Protein AF-A0A258MWQ6-F1 (afdb_monomer_lite)

Secondary structure (DSSP, 8-state):
-EEEEEEEETTEEEEE--PEES----------HHHHHHTTTS-EEEEEEEEETT----SSS------------EEEEE-TTS-EEEEEES---S-TT-SS---SS-EEEEEEEEEETTEEEEEEEEEE-----

Sequence (133 aa):
MDNRLLIFLNGETIWDSGIIHDDPEMDHYIQITEQLVLHASHTSELIFEGFNDSYNASADNGELNPWHFHYRVFSRTVDASGTVINETDLLAPYNEKHLSNPNVRAINNRYQIVRKDAEYKVVSNALSQHFYN

Radius of gyration: 16.55 Å; chains: 1; bounding box: 46×34×37 Å

Foldseek 3Di:
DWKKKFKDKQNHTQDIPPTDDDDDDDDDDGDCVVVCVVVQVDWMKIKIKMDDPPDDPDDDDPDWDPDWDADFDWDFDADPVRHTPDIGTQDDQPDPVPSGDGHHHIFTWMWIWHQDPNDIHTDDIDGDDDPDD

pLDDT: mean 72.89, std 17.96, range [34.06, 94.44]

Structure (mmCIF, N/CA/C/O backbone):
data_AF-A0A258MWQ6-F1
#
_entry.id   AF-A0A258MWQ6-F1
#
loop_
_atom_site.group_PDB
_atom_site.id
_atom_site.type_symbol
_atom_site.label_atom_id
_atom_site.label_alt_id
_atom_site.label_comp_id
_atom_site.label_asym_id
_atom_site.label_entity_id
_atom_site.label_seq_id
_atom_site.pdbx_PDB_ins_code
_atom_site.Cartn_x
_atom_site.Cartn_y
_atom_site.Cartn_z
_atom_site.occupancy
_atom_site.B_iso_or_equiv
_atom_site.auth_seq_id
_atom_site.auth_comp_id
_atom_site.auth_asym_id
_atom_site.auth_atom_id
_atom_site.pdbx_PDB_model_num
ATOM 1 N N . MET A 1 1 ? 15.485 6.829 -17.984 1.00 62.03 1 MET A N 1
ATOM 2 C CA . MET A 1 1 ? 15.081 5.438 -17.699 1.00 62.03 1 MET A CA 1
ATOM 3 C C . MET A 1 1 ? 13.607 5.491 -17.366 1.00 62.03 1 MET A C 1
ATOM 5 O O . MET A 1 1 ? 13.239 6.371 -16.601 1.00 62.03 1 MET A O 1
ATOM 9 N N . ASP A 1 2 ? 12.789 4.651 -17.990 1.00 70.00 2 ASP A N 1
ATOM 10 C CA . ASP A 1 2 ? 11.334 4.692 -17.829 1.00 70.00 2 ASP A CA 1
ATOM 11 C C . ASP A 1 2 ? 10.924 3.803 -16.654 1.00 70.00 2 ASP A C 1
ATOM 13 O O . ASP A 1 2 ? 11.158 2.593 -16.677 1.00 70.00 2 ASP A O 1
ATOM 17 N N . ASN A 1 3 ? 10.351 4.423 -15.623 1.00 74.69 3 ASN A N 1
ATOM 18 C CA . ASN A 1 3 ? 9.964 3.796 -14.364 1.00 74.69 3 ASN A CA 1
ATOM 19 C C . ASN A 1 3 ? 8.443 3.826 -14.193 1.00 74.69 3 ASN A C 1
ATOM 21 O O . ASN A 1 3 ? 7.785 4.769 -14.624 1.00 74.69 3 ASN A O 1
ATOM 25 N N . ARG A 1 4 ? 7.866 2.831 -13.520 1.00 79.19 4 ARG A N 1
ATOM 26 C CA . ARG A 1 4 ? 6.438 2.831 -13.168 1.00 79.19 4 ARG A CA 1
ATOM 27 C C . ARG A 1 4 ? 6.202 2.051 -11.885 1.00 79.19 4 ARG A C 1
ATOM 29 O O . ARG A 1 4 ? 6.760 0.971 -11.721 1.00 79.19 4 ARG A O 1
ATOM 36 N N . LEU A 1 5 ? 5.361 2.574 -11.002 1.00 80.56 5 LEU A N 1
ATOM 37 C CA . LEU A 1 5 ? 4.891 1.899 -9.800 1.00 80.56 5 LEU A CA 1
ATOM 38 C C . LEU A 1 5 ? 3.390 1.641 -9.926 1.00 80.56 5 LEU A C 1
ATOM 40 O O . LEU A 1 5 ? 2.600 2.571 -10.089 1.00 80.56 5 LEU A O 1
ATOM 44 N N . LEU A 1 6 ? 3.008 0.375 -9.812 1.00 83.69 6 LEU A N 1
ATOM 45 C CA . LEU A 1 6 ? 1.626 -0.063 -9.690 1.00 83.69 6 LEU A CA 1
ATOM 46 C C . LEU A 1 6 ? 1.341 -0.492 -8.256 1.00 83.69 6 LEU A C 1
ATOM 48 O O . LEU A 1 6 ? 2.167 -1.136 -7.604 1.00 83.69 6 LEU A O 1
ATOM 52 N N . ILE A 1 7 ? 0.146 -0.158 -7.777 1.00 87.62 7 ILE A N 1
ATOM 53 C CA . ILE A 1 7 ? -0.352 -0.618 -6.486 1.00 87.62 7 ILE A CA 1
ATOM 54 C C . ILE A 1 7 ? -1.642 -1.385 -6.719 1.00 87.62 7 ILE A C 1
ATOM 56 O O . ILE A 1 7 ? -2.595 -0.868 -7.312 1.00 87.62 7 ILE A O 1
ATOM 60 N N . PHE A 1 8 ? -1.674 -2.610 -6.210 1.00 87.75 8 PHE A N 1
ATOM 61 C CA . PHE A 1 8 ? -2.841 -3.473 -6.262 1.00 87.75 8 PHE A CA 1
ATOM 62 C C . PHE A 1 8 ? -3.394 -3.724 -4.870 1.00 87.75 8 PHE A C 1
ATOM 64 O O . PHE A 1 8 ? -2.640 -3.913 -3.915 1.00 87.75 8 PHE A O 1
ATOM 71 N N . LEU A 1 9 ? -4.716 -3.790 -4.771 1.00 90.69 9 LEU A N 1
ATOM 72 C CA . LEU A 1 9 ? -5.422 -4.234 -3.583 1.00 90.69 9 LEU A CA 1
ATOM 73 C C . LEU A 1 9 ? -6.429 -5.308 -3.984 1.00 90.69 9 LEU A C 1
ATOM 75 O O . LEU A 1 9 ? -7.295 -5.067 -4.817 1.00 90.69 9 LEU A O 1
ATOM 79 N N . ASN A 1 10 ? -6.313 -6.499 -3.398 1.00 89.44 10 ASN A N 1
ATOM 80 C CA . ASN A 1 10 ? -7.181 -7.646 -3.685 1.00 89.44 10 ASN A CA 1
ATOM 81 C C . ASN A 1 10 ? -7.254 -8.005 -5.183 1.00 89.44 10 ASN A C 1
ATOM 83 O O . ASN A 1 10 ? -8.292 -8.440 -5.673 1.00 89.44 10 ASN A O 1
ATOM 87 N N . GLY A 1 11 ? -6.145 -7.823 -5.908 1.00 84.81 11 GLY A N 1
ATOM 88 C CA . GLY A 1 11 ? -6.049 -8.076 -7.349 1.00 84.81 11 GLY A CA 1
ATOM 89 C C . GLY A 1 11 ? -6.526 -6.928 -8.247 1.00 84.81 11 GLY A C 1
ATOM 90 O O . GLY A 1 11 ? -6.369 -7.021 -9.462 1.00 84.81 11 GLY A O 1
ATOM 91 N N . GLU A 1 12 ? -7.057 -5.839 -7.688 1.00 88.38 12 GLU A N 1
ATOM 92 C CA . GLU A 1 12 ? -7.460 -4.650 -8.447 1.00 88.38 12 GLU A CA 1
ATOM 93 C C . GLU A 1 12 ? -6.371 -3.575 -8.415 1.00 88.38 12 GLU A C 1
ATOM 95 O O . GLU A 1 12 ? -5.797 -3.302 -7.362 1.00 88.38 12 GLU A O 1
ATOM 100 N N . THR A 1 13 ? -6.094 -2.931 -9.553 1.00 90.50 13 THR A N 1
ATOM 101 C CA . THR A 1 13 ? -5.193 -1.770 -9.604 1.00 90.50 13 THR A CA 1
ATOM 102 C C . THR A 1 13 ? -5.875 -0.570 -8.956 1.00 90.50 13 THR A C 1
ATOM 104 O O . THR A 1 13 ? -6.846 -0.039 -9.492 1.00 90.50 13 THR A O 1
ATOM 107 N N . ILE A 1 14 ? -5.353 -0.124 -7.815 1.00 92.44 14 ILE A N 1
ATOM 108 C CA . ILE A 1 14 ? -5.879 1.040 -7.089 1.00 92.44 14 ILE A CA 1
ATOM 109 C C . ILE A 1 14 ? -5.109 2.321 -7.397 1.00 92.44 14 ILE A C 1
ATOM 111 O O . ILE A 1 14 ? -5.631 3.415 -7.193 1.00 92.44 14 ILE A O 1
ATOM 115 N N . TRP A 1 15 ? -3.872 2.195 -7.878 1.00 91.25 15 TRP A N 1
ATOM 116 C CA . TRP A 1 15 ? -3.063 3.334 -8.277 1.00 91.25 15 TRP A CA 1
ATOM 117 C C . TRP A 1 15 ? -1.968 2.936 -9.267 1.00 91.25 15 TRP A C 1
ATOM 119 O O . TRP A 1 15 ? -1.446 1.820 -9.229 1.00 91.25 15 TRP A O 1
ATOM 129 N N . ASP A 1 16 ? -1.628 3.882 -10.134 1.00 88.31 16 ASP A N 1
ATOM 130 C CA . ASP A 1 16 ? -0.616 3.767 -11.172 1.00 88.31 16 ASP A CA 1
ATOM 131 C C . ASP A 1 16 ? 0.093 5.113 -11.308 1.00 88.31 16 ASP A C 1
ATOM 133 O O . ASP A 1 16 ? -0.557 6.135 -11.539 1.00 88.31 16 ASP A O 1
ATOM 137 N N . SER A 1 17 ? 1.418 5.117 -11.174 1.00 83.81 17 SER A N 1
ATOM 138 C CA . SER A 1 17 ? 2.217 6.330 -11.350 1.00 83.81 17 SER A CA 1
ATOM 139 C C . SER A 1 17 ? 2.211 6.863 -12.784 1.00 83.81 17 SER A C 1
ATOM 141 O O . SER A 1 17 ? 2.612 8.001 -13.015 1.00 83.81 17 SER A O 1
ATOM 143 N N . GLY A 1 18 ? 1.825 6.032 -13.758 1.00 82.50 18 GLY A N 1
ATOM 144 C CA . GLY A 1 18 ? 2.171 6.232 -15.158 1.00 82.50 18 GLY A CA 1
ATOM 145 C C . GLY A 1 18 ? 3.666 6.014 -15.404 1.00 82.50 18 GLY A C 1
ATOM 146 O O . GLY A 1 18 ? 4.418 5.652 -14.494 1.00 82.50 18 GLY A O 1
ATOM 147 N N . ILE A 1 19 ? 4.094 6.216 -16.652 1.00 80.25 19 ILE A N 1
ATOM 148 C CA . ILE A 1 19 ? 5.517 6.182 -16.998 1.00 80.25 19 ILE A CA 1
ATOM 149 C C . ILE A 1 19 ? 6.163 7.460 -16.474 1.00 80.25 19 ILE A C 1
ATOM 151 O O . ILE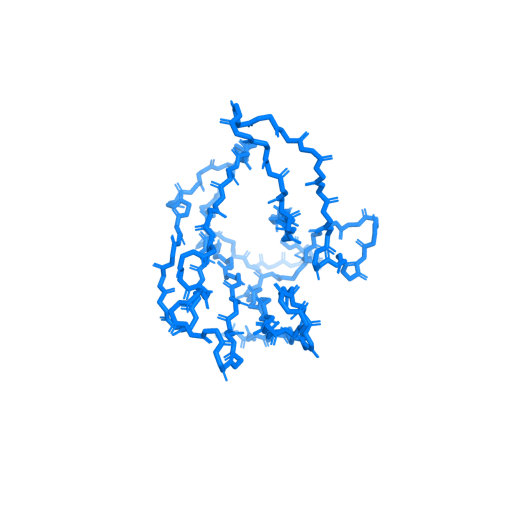 A 1 19 ? 5.799 8.570 -16.862 1.00 80.25 19 ILE A O 1
ATOM 155 N N . ILE A 1 20 ? 7.131 7.271 -15.596 1.00 77.44 20 ILE A N 1
ATOM 156 C CA . ILE A 1 20 ? 7.973 8.298 -15.022 1.00 77.44 20 ILE A CA 1
ATOM 157 C C . ILE A 1 20 ? 9.293 8.287 -15.786 1.00 77.44 20 ILE A C 1
ATOM 159 O O . ILE A 1 20 ? 9.968 7.258 -15.857 1.00 77.44 20 ILE A O 1
ATOM 163 N N . HIS A 1 21 ? 9.669 9.436 -16.335 1.00 75.00 21 HIS A N 1
ATOM 164 C CA . HIS A 1 21 ? 10.975 9.626 -16.952 1.00 75.00 21 HIS A CA 1
ATOM 165 C C . HIS A 1 21 ? 11.920 10.285 -15.950 1.00 75.00 21 HIS A C 1
ATOM 167 O O . HIS A 1 21 ? 11.519 11.207 -15.242 1.00 75.00 21 HIS A O 1
ATOM 173 N N . ASP A 1 22 ? 13.171 9.833 -15.932 1.00 68.19 22 ASP A N 1
ATOM 174 C CA . ASP A 1 22 ? 14.204 10.312 -15.006 1.00 68.19 22 ASP A CA 1
ATOM 175 C C . ASP A 1 22 ? 13.784 10.092 -13.541 1.00 68.19 22 ASP A C 1
ATOM 177 O O . ASP A 1 22 ? 13.296 9.004 -13.240 1.00 68.19 22 ASP A O 1
ATOM 181 N N . ASP A 1 23 ? 14.021 11.062 -12.643 1.00 64.06 23 ASP A N 1
ATOM 182 C CA . ASP A 1 23 ? 13.846 10.961 -11.177 1.00 64.06 23 ASP A CA 1
ATOM 183 C C . ASP A 1 23 ? 13.004 12.103 -10.575 1.00 64.06 23 ASP A C 1
ATOM 185 O O . ASP A 1 23 ? 13.526 12.946 -9.840 1.00 64.06 23 ASP A O 1
ATOM 189 N N . PRO A 1 24 ? 11.713 12.243 -10.904 1.00 65.75 24 PRO A N 1
ATOM 190 C CA . PRO A 1 24 ? 10.886 13.189 -10.183 1.00 65.75 24 PRO A CA 1
ATOM 191 C C . PRO A 1 24 ? 10.594 12.648 -8.779 1.00 65.75 24 PRO A C 1
ATOM 193 O O . PRO A 1 24 ? 10.078 11.541 -8.621 1.00 65.75 24 PRO A O 1
ATOM 196 N N . GLU A 1 25 ? 10.856 13.467 -7.756 1.00 65.06 25 GLU A N 1
ATOM 197 C CA . GLU A 1 25 ? 10.295 13.238 -6.424 1.00 65.06 25 GLU A CA 1
ATOM 198 C C . GLU A 1 25 ? 8.764 13.148 -6.541 1.00 65.06 25 GLU A C 1
ATOM 200 O O . GLU A 1 25 ? 8.099 14.079 -7.003 1.00 65.06 25 GLU A O 1
ATOM 205 N N . MET A 1 26 ? 8.204 12.008 -6.139 1.00 69.31 26 MET A N 1
ATOM 206 C CA . MET A 1 26 ? 6.768 11.744 -6.164 1.00 69.31 26 MET A CA 1
ATOM 207 C C . MET A 1 26 ? 6.240 11.602 -4.739 1.00 69.31 26 MET A C 1
ATOM 209 O O . MET A 1 26 ? 6.450 10.576 -4.094 1.00 69.31 26 MET A O 1
ATOM 213 N N . ASP A 1 27 ? 5.520 12.621 -4.267 1.00 80.44 27 ASP A N 1
ATOM 214 C CA . ASP A 1 27 ? 4.836 12.615 -2.970 1.00 80.44 27 ASP A CA 1
ATOM 215 C C . ASP A 1 27 ? 3.319 12.507 -3.181 1.00 80.44 27 ASP A C 1
ATOM 217 O O . ASP A 1 27 ? 2.619 13.495 -3.416 1.00 80.44 27 ASP A O 1
ATOM 221 N N . HIS A 1 28 ? 2.816 11.269 -3.165 1.00 86.75 28 HIS A N 1
ATOM 222 C CA . HIS A 1 28 ? 1.402 10.971 -3.379 1.00 86.75 28 HIS A CA 1
ATOM 223 C C . HIS A 1 28 ? 0.787 10.254 -2.183 1.00 86.7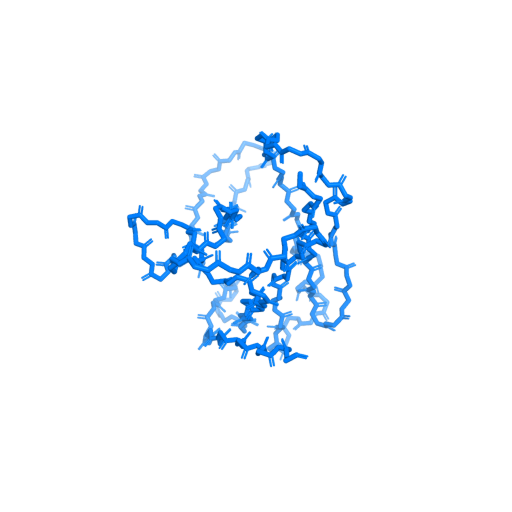5 28 HIS A C 1
ATOM 225 O O . HIS A 1 28 ? 1.245 9.198 -1.747 1.00 86.75 28 HIS A O 1
ATOM 231 N N . TYR A 1 29 ? -0.338 10.794 -1.716 1.00 88.44 29 TYR A N 1
ATOM 232 C CA . TYR A 1 29 ? -1.198 10.124 -0.754 1.00 88.44 29 TYR A CA 1
ATOM 233 C C . TYR A 1 29 ? -2.260 9.292 -1.476 1.00 88.44 29 TYR A C 1
ATOM 235 O O . TYR A 1 29 ? -3.061 9.827 -2.243 1.00 88.44 29 TYR A O 1
ATOM 243 N N . ILE A 1 30 ? -2.286 7.990 -1.198 1.00 90.75 30 ILE A N 1
ATOM 244 C CA . ILE A 1 30 ? -3.249 7.049 -1.778 1.00 90.75 30 ILE A CA 1
ATOM 245 C C . ILE A 1 30 ? -4.125 6.500 -0.653 1.00 90.75 30 ILE A C 1
ATOM 247 O O . ILE A 1 30 ? -3.653 5.783 0.231 1.00 90.75 30 ILE A O 1
ATOM 251 N N . GLN A 1 31 ? -5.413 6.843 -0.677 1.00 91.06 31 GLN A N 1
ATOM 252 C CA . GLN A 1 31 ? -6.380 6.351 0.299 1.00 91.06 31 GLN A CA 1
ATOM 253 C C . GLN A 1 31 ? -6.928 4.987 -0.131 1.00 91.06 31 GLN A C 1
ATOM 255 O O . GLN A 1 31 ? -7.544 4.874 -1.184 1.00 91.06 31 GLN A O 1
ATOM 260 N N . ILE A 1 32 ? -6.743 3.972 0.719 1.00 91.31 32 ILE A N 1
ATOM 261 C CA . ILE A 1 32 ? -7.180 2.584 0.458 1.00 91.31 32 ILE A CA 1
ATOM 262 C C . ILE A 1 32 ? -8.266 2.088 1.427 1.00 91.31 32 ILE A C 1
ATOM 264 O O . ILE A 1 32 ? -8.688 0.933 1.384 1.00 91.31 32 ILE A O 1
ATOM 268 N N . THR A 1 33 ? -8.698 2.947 2.356 1.00 90.44 33 THR A N 1
ATOM 269 C CA . THR A 1 33 ? -9.597 2.578 3.459 1.00 90.44 33 THR A CA 1
ATOM 270 C C . THR A 1 33 ? -10.955 2.092 2.968 1.00 90.44 33 THR A C 1
ATOM 272 O O . THR A 1 33 ? -11.489 1.131 3.516 1.00 90.44 33 THR A O 1
ATOM 275 N N . GLU A 1 34 ? -11.520 2.736 1.946 1.00 89.56 34 GLU A N 1
ATOM 276 C CA . GLU A 1 34 ? -12.851 2.402 1.426 1.00 89.56 34 GLU A CA 1
ATOM 277 C C . GLU A 1 34 ? -12.877 0.980 0.860 1.00 89.56 34 GLU A C 1
ATOM 279 O O . GLU A 1 34 ? -13.758 0.189 1.194 1.00 89.56 34 GLU A O 1
ATOM 284 N N . GLN A 1 35 ? -11.845 0.618 0.103 1.00 88.31 35 GLN A N 1
ATOM 285 C CA . GLN A 1 35 ? -11.673 -0.703 -0.486 1.00 88.31 35 GLN A CA 1
ATOM 286 C C . GLN A 1 35 ? -11.420 -1.773 0.587 1.00 88.31 35 GLN A C 1
ATOM 288 O O . GLN A 1 35 ? -11.973 -2.870 0.513 1.00 88.31 35 GLN A O 1
ATOM 293 N N . LEU A 1 36 ? -10.644 -1.455 1.630 1.00 90.38 36 LEU A N 1
ATOM 294 C CA . LEU A 1 36 ? -10.436 -2.364 2.763 1.00 90.38 36 LEU A CA 1
ATOM 295 C C . LEU A 1 36 ? -11.733 -2.623 3.547 1.00 90.38 36 LEU A C 1
ATOM 297 O O . LEU A 1 36 ? -11.971 -3.746 3.994 1.00 90.38 36 LEU A O 1
ATOM 301 N N . VAL A 1 37 ? -12.594 -1.609 3.700 1.00 89.94 37 VAL A N 1
ATOM 302 C CA . VAL A 1 37 ? -13.874 -1.741 4.415 1.00 89.94 37 VAL A CA 1
ATOM 303 C C . VAL A 1 37 ? -14.831 -2.693 3.695 1.00 89.94 37 VAL A C 1
ATOM 305 O O . VAL A 1 37 ? -15.510 -3.467 4.373 1.00 89.94 37 VAL A O 1
ATOM 308 N N . LEU A 1 38 ? -14.841 -2.704 2.356 1.00 87.56 38 LEU A N 1
ATOM 309 C CA . LEU A 1 38 ? -15.651 -3.643 1.563 1.00 87.56 38 LEU A CA 1
ATOM 310 C C . LEU A 1 38 ? -15.334 -5.113 1.880 1.00 87.56 38 LEU A C 1
ATOM 312 O O . LEU A 1 38 ? -16.214 -5.969 1.802 1.00 87.56 38 LEU A O 1
ATOM 316 N N . HIS A 1 39 ? -14.100 -5.399 2.302 1.00 86.31 39 HIS A N 1
ATOM 317 C CA . HIS A 1 39 ? -13.620 -6.742 2.619 1.00 86.31 39 HIS A CA 1
ATOM 318 C C . HIS A 1 39 ? -13.172 -6.885 4.079 1.00 86.31 39 HIS A C 1
ATOM 320 O O . HIS A 1 39 ? -12.347 -7.741 4.388 1.00 86.31 39 HIS A O 1
ATOM 326 N N . ALA A 1 40 ? -13.7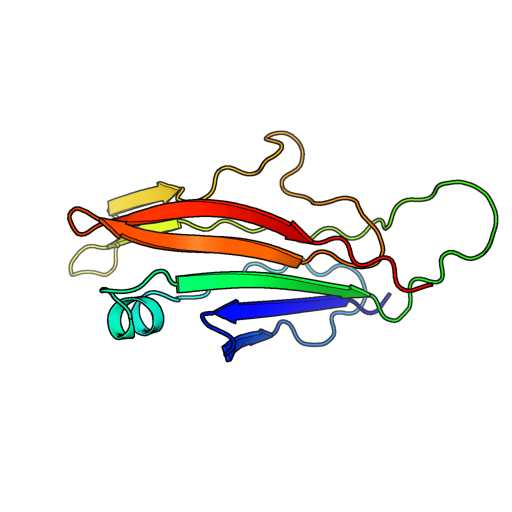45 -6.103 5.002 1.00 86.38 40 ALA A N 1
ATOM 327 C CA . ALA A 1 40 ? -13.303 -6.027 6.399 1.00 86.38 40 ALA A CA 1
ATOM 328 C C . ALA A 1 40 ? -13.291 -7.369 7.167 1.00 86.38 40 ALA A C 1
ATOM 330 O O . ALA A 1 40 ? -12.627 -7.466 8.198 1.00 86.38 40 ALA A O 1
ATOM 331 N N . SER A 1 41 ? -14.029 -8.386 6.706 1.00 86.75 41 SER A N 1
ATOM 332 C CA . SER A 1 41 ? -14.057 -9.736 7.291 1.00 86.75 41 SER A CA 1
ATOM 333 C C . SER A 1 41 ? -13.033 -10.709 6.691 1.00 86.75 41 SER A C 1
ATOM 335 O O . SER A 1 41 ? -12.983 -11.862 7.113 1.00 86.75 41 SER A O 1
ATOM 337 N N . HIS A 1 42 ? -12.254 -10.284 5.696 1.00 87.94 42 HIS A N 1
ATOM 338 C CA . HIS A 1 42 ? -11.282 -11.106 4.981 1.00 87.94 42 HIS A CA 1
ATOM 339 C C . HIS A 1 42 ? -9.873 -10.523 5.113 1.00 87.94 42 HIS A C 1
ATOM 341 O O . HIS A 1 42 ? -9.680 -9.347 5.424 1.00 87.94 42 HIS A O 1
ATOM 347 N N . THR A 1 43 ? -8.872 -11.358 4.843 1.00 88.38 43 THR A N 1
ATOM 348 C CA . THR A 1 43 ? -7.506 -10.888 4.619 1.00 88.38 43 THR A CA 1
ATOM 349 C C . THR A 1 43 ? -7.438 -10.198 3.265 1.00 88.38 43 THR A C 1
ATOM 351 O O . THR A 1 43 ? -7.754 -10.819 2.253 1.00 88.38 43 THR A O 1
ATOM 354 N N . SER A 1 44 ? -7.019 -8.935 3.252 1.00 90.88 44 SER A N 1
ATOM 35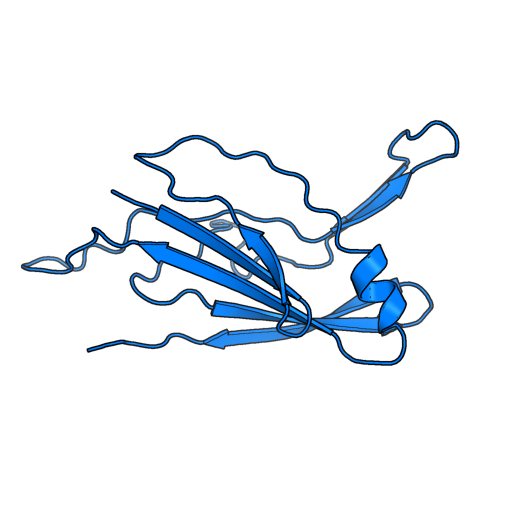5 C CA . SER A 1 44 ? -6.755 -8.184 2.028 1.00 90.88 44 SER A CA 1
ATOM 356 C C . SER A 1 44 ? -5.289 -8.290 1.615 1.00 90.88 44 SER A C 1
ATOM 358 O O . SER A 1 44 ? -4.399 -8.300 2.465 1.00 90.88 44 SER A O 1
ATOM 360 N N . GLU A 1 45 ? -5.031 -8.358 0.316 1.00 88.31 45 GLU A N 1
ATOM 361 C CA . GLU A 1 45 ? -3.692 -8.428 -0.270 1.00 88.31 45 GLU A CA 1
ATOM 362 C C . GLU A 1 45 ? -3.323 -7.068 -0.871 1.00 88.31 45 GLU A C 1
ATOM 364 O O . GLU A 1 45 ? -3.986 -6.615 -1.796 1.00 88.31 45 GLU A O 1
ATOM 369 N N . LEU A 1 46 ? -2.285 -6.415 -0.346 1.00 87.62 46 LEU A N 1
ATOM 370 C CA . LEU A 1 46 ? -1.740 -5.159 -0.867 1.00 87.62 46 LEU A CA 1
ATOM 371 C C . LEU A 1 46 ? -0.406 -5.447 -1.556 1.00 87.62 46 LEU A C 1
ATOM 373 O O . LEU A 1 46 ? 0.512 -5.955 -0.912 1.00 87.62 46 LEU A O 1
ATOM 377 N N . ILE A 1 47 ? -0.290 -5.123 -2.840 1.00 83.06 47 ILE A N 1
ATOM 378 C CA . ILE A 1 47 ? 0.913 -5.367 -3.643 1.00 83.06 47 ILE A CA 1
ATOM 379 C C . ILE A 1 47 ? 1.437 -4.044 -4.188 1.00 83.06 47 ILE A C 1
ATOM 381 O O . ILE A 1 47 ? 0.674 -3.253 -4.730 1.00 83.06 47 ILE A O 1
ATOM 385 N N . PHE A 1 48 ? 2.745 -3.840 -4.075 1.00 81.25 48 PHE A N 1
ATOM 386 C CA . PHE A 1 48 ? 3.486 -2.796 -4.778 1.00 81.25 48 PHE A CA 1
ATOM 387 C C . PHE A 1 48 ? 4.357 -3.472 -5.828 1.00 81.25 48 PHE A C 1
ATOM 389 O O . PHE A 1 48 ? 5.130 -4.361 -5.462 1.00 81.25 48 PHE A O 1
ATOM 396 N N . GLU A 1 49 ? 4.227 -3.058 -7.087 1.00 76.62 49 GLU A N 1
ATOM 397 C CA . GLU A 1 49 ? 4.958 -3.611 -8.228 1.00 76.62 49 GLU A CA 1
ATOM 398 C C . GLU A 1 49 ? 5.661 -2.500 -9.015 1.00 76.62 49 GLU A C 1
ATOM 400 O O . GLU A 1 49 ? 5.020 -1.594 -9.548 1.00 76.62 49 GLU A O 1
ATOM 405 N N . GLY A 1 50 ? 6.994 -2.556 -9.055 1.00 74.12 50 GLY A N 1
ATOM 406 C CA . GLY A 1 50 ? 7.834 -1.602 -9.781 1.00 74.12 50 GLY A CA 1
ATOM 407 C C . GLY A 1 50 ? 8.348 -2.165 -11.108 1.00 74.12 50 GLY A C 1
ATOM 408 O O . GLY A 1 50 ? 8.919 -3.256 -11.128 1.00 74.12 50 GLY A O 1
ATOM 409 N N . PHE A 1 51 ? 8.211 -1.392 -12.187 1.00 70.69 51 PHE A N 1
ATOM 410 C CA . PHE A 1 51 ? 8.712 -1.698 -13.529 1.00 70.69 51 PHE A CA 1
ATOM 411 C C . PHE A 1 51 ? 9.797 -0.718 -13.957 1.00 70.69 51 PHE A C 1
ATOM 413 O O . PHE A 1 51 ? 9.770 0.461 -13.595 1.00 70.69 51 PHE A O 1
ATOM 420 N N . ASN A 1 52 ? 10.725 -1.223 -14.767 1.00 69.12 52 ASN A N 1
ATOM 421 C CA . ASN A 1 52 ? 11.787 -0.436 -15.362 1.00 69.12 52 ASN A CA 1
ATOM 422 C C . ASN A 1 52 ? 12.093 -0.942 -16.776 1.00 69.12 52 ASN A C 1
ATOM 424 O O . ASN A 1 52 ? 12.862 -1.888 -16.960 1.00 69.12 52 ASN A O 1
ATOM 428 N N . ASP A 1 53 ? 11.469 -0.323 -17.774 1.00 60.22 53 ASP A N 1
ATOM 429 C CA . ASP A 1 53 ? 11.427 -0.863 -19.141 1.00 60.22 53 ASP A CA 1
ATOM 430 C C . ASP A 1 53 ? 12.744 -0.675 -19.908 1.00 60.22 53 ASP A C 1
ATOM 432 O O . ASP A 1 53 ? 12.998 -1.345 -20.908 1.00 60.22 53 ASP A O 1
ATOM 436 N N . SER A 1 54 ? 13.605 0.230 -19.440 1.00 58.66 54 SER A N 1
ATOM 437 C CA . SER A 1 54 ? 14.840 0.613 -20.145 1.00 58.66 54 SER A CA 1
ATOM 438 C C . SER A 1 54 ? 16.127 0.183 -19.437 1.00 58.66 54 SER A C 1
ATOM 440 O O . SER A 1 54 ? 17.216 0.396 -19.973 1.00 58.66 54 SER A O 1
ATOM 442 N N . TYR A 1 55 ? 16.033 -0.450 -18.261 1.00 59.75 55 TYR A N 1
ATOM 443 C CA . TYR A 1 55 ? 17.197 -1.026 -17.595 1.00 59.75 55 TYR A CA 1
ATOM 444 C C . TYR A 1 55 ? 17.620 -2.338 -18.279 1.00 59.75 55 TYR A C 1
ATOM 446 O O . TYR A 1 55 ? 17.050 -3.415 -18.071 1.00 59.75 55 TYR A O 1
ATOM 454 N N . ASN A 1 56 ? 18.671 -2.260 -19.094 1.00 56.91 56 ASN A N 1
ATOM 455 C CA . ASN A 1 56 ? 19.327 -3.432 -19.659 1.00 56.91 56 ASN A CA 1
ATOM 456 C C . ASN A 1 56 ? 20.534 -3.805 -18.788 1.00 56.91 56 ASN A C 1
ATOM 458 O O . ASN A 1 56 ? 21.515 -3.070 -18.750 1.00 56.91 56 ASN A O 1
ATOM 462 N N . ALA A 1 57 ? 20.475 -4.957 -18.112 1.00 56.53 57 ALA A N 1
ATOM 463 C CA . ALA A 1 57 ? 21.536 -5.487 -17.246 1.00 56.53 57 ALA A CA 1
ATOM 464 C C . ALA A 1 57 ? 22.758 -5.998 -18.041 1.00 56.53 57 ALA A C 1
ATOM 466 O O . ALA A 1 57 ? 23.385 -6.991 -17.668 1.00 56.53 57 ALA A O 1
ATOM 467 N N . SER A 1 58 ? 23.041 -5.415 -19.205 1.00 53.44 58 SER A N 1
ATOM 468 C CA . SER A 1 58 ? 24.067 -5.913 -20.106 1.00 53.44 58 SER A CA 1
ATOM 469 C C . SER A 1 58 ? 25.428 -5.302 -19.784 1.00 53.44 58 SER A C 1
ATOM 471 O O . SER A 1 58 ? 25.664 -4.136 -20.087 1.00 53.44 58 SER A O 1
ATOM 473 N N . ALA A 1 59 ? 26.308 -6.193 -19.324 1.00 50.28 59 ALA A N 1
ATOM 474 C CA . ALA A 1 59 ? 27.769 -6.158 -19.373 1.00 50.28 59 ALA A CA 1
ATOM 475 C C . ALA A 1 59 ? 28.505 -5.449 -18.220 1.00 50.28 59 ALA A C 1
ATOM 477 O O . ALA A 1 59 ? 28.588 -4.231 -18.160 1.00 50.28 59 ALA A O 1
ATOM 478 N N . ASP A 1 60 ? 29.136 -6.300 -17.406 1.00 50.06 60 ASP A N 1
ATOM 479 C CA . ASP A 1 60 ? 30.256 -6.053 -16.495 1.00 50.06 60 ASP A CA 1
ATOM 480 C C . ASP A 1 60 ? 30.055 -5.064 -15.337 1.00 50.06 60 ASP A C 1
ATOM 482 O O . ASP A 1 60 ? 29.949 -3.855 -15.503 1.00 50.06 60 ASP A O 1
ATOM 486 N N . ASN A 1 61 ? 30.193 -5.630 -14.133 1.00 47.62 61 ASN A N 1
ATOM 487 C CA . ASN A 1 61 ? 30.025 -5.057 -12.794 1.00 47.62 61 ASN A CA 1
ATOM 488 C C . ASN A 1 61 ? 28.591 -5.186 -12.292 1.00 47.62 61 ASN A C 1
ATOM 490 O O . ASN A 1 61 ? 27.645 -4.856 -12.989 1.00 47.62 61 ASN A O 1
ATOM 494 N N . GLY A 1 62 ? 28.432 -5.717 -11.077 1.00 51.09 62 GLY A N 1
ATOM 495 C CA . GLY A 1 62 ? 27.147 -5.942 -10.414 1.00 51.09 62 GLY A CA 1
ATOM 496 C C . GLY A 1 62 ? 26.427 -4.647 -10.037 1.00 51.09 62 GLY A C 1
ATOM 497 O O . GLY A 1 62 ? 26.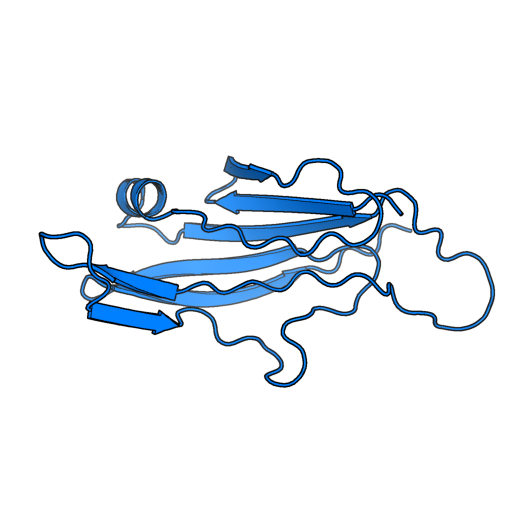119 -4.439 -8.866 1.00 51.09 62 GLY A O 1
ATOM 498 N N . GLU A 1 63 ? 26.201 -3.768 -11.010 1.00 48.59 63 GLU A N 1
ATOM 499 C CA . GLU A 1 63 ? 25.418 -2.554 -10.879 1.00 48.59 63 GLU A CA 1
ATOM 500 C C . GLU A 1 63 ? 23.977 -2.951 -10.584 1.00 48.59 63 GLU A C 1
ATOM 502 O O . GLU A 1 63 ? 23.248 -3.463 -11.431 1.00 48.59 63 GLU A O 1
ATOM 507 N N . LEU A 1 64 ? 23.581 -2.754 -9.330 1.00 52.59 64 LEU A N 1
ATOM 508 C CA . LEU A 1 64 ? 22.191 -2.846 -8.921 1.00 52.59 64 LEU A CA 1
ATOM 509 C C . LEU A 1 64 ? 21.396 -1.728 -9.611 1.00 52.59 64 LEU A C 1
ATOM 511 O O . LEU A 1 64 ? 21.933 -0.674 -9.951 1.00 52.59 64 LEU A O 1
ATOM 515 N N . ASN A 1 65 ? 20.104 -1.963 -9.803 1.00 55.22 65 ASN A N 1
ATOM 516 C CA . ASN A 1 65 ? 19.164 -0.975 -10.304 1.00 55.22 65 ASN A CA 1
ATOM 517 C C . ASN A 1 65 ? 19.227 0.244 -9.375 1.00 55.22 65 ASN A C 1
ATOM 519 O O . ASN A 1 65 ? 18.974 0.085 -8.179 1.00 55.22 65 ASN A O 1
ATOM 523 N N . PRO A 1 66 ? 19.572 1.439 -9.879 1.00 53.66 66 PRO A N 1
ATOM 524 C CA . PRO A 1 66 ? 19.671 2.616 -9.027 1.00 53.66 66 PRO A CA 1
ATOM 525 C C . PRO A 1 66 ? 18.298 3.106 -8.536 1.00 53.66 66 PRO A C 1
ATOM 527 O O . PRO A 1 66 ? 18.240 3.916 -7.611 1.00 53.66 66 PRO A O 1
ATOM 530 N N . TRP A 1 67 ? 17.200 2.614 -9.117 1.00 60.56 67 TRP A N 1
ATOM 531 C CA . TRP A 1 67 ? 15.850 3.100 -8.853 1.00 60.56 67 TRP A CA 1
ATOM 532 C C . TRP A 1 67 ? 15.189 2.397 -7.685 1.00 60.56 67 TRP A C 1
ATOM 534 O O . TRP A 1 67 ? 15.075 1.172 -7.643 1.00 60.56 67 TRP A O 1
ATOM 544 N N . HIS A 1 68 ? 14.694 3.210 -6.759 1.00 64.38 68 HIS A N 1
ATOM 545 C CA . HIS A 1 68 ? 14.050 2.740 -5.553 1.00 64.38 68 HIS A CA 1
ATOM 546 C C . HIS A 1 68 ? 12.796 3.566 -5.268 1.00 64.38 68 HIS A C 1
ATOM 548 O O . HIS A 1 68 ? 12.869 4.783 -5.135 1.00 64.38 68 HIS A O 1
ATOM 554 N N . PHE A 1 69 ? 11.650 2.901 -5.115 1.00 67.50 69 PHE A N 1
ATOM 555 C CA . PHE A 1 69 ? 10.437 3.548 -4.620 1.00 67.50 69 PHE A CA 1
ATOM 556 C C . PHE A 1 69 ? 10.415 3.502 -3.096 1.00 67.50 69 PHE A C 1
ATOM 558 O O . PHE A 1 69 ? 10.622 2.441 -2.502 1.00 67.50 69 PHE A O 1
ATOM 565 N N . HIS A 1 70 ? 10.137 4.644 -2.473 1.00 72.62 70 HIS A N 1
ATOM 566 C CA . HIS A 1 70 ? 9.862 4.732 -1.044 1.00 72.62 70 HIS A CA 1
ATOM 567 C C . HIS A 1 70 ? 8.357 4.847 -0.832 1.00 72.62 70 HIS A C 1
ATOM 569 O O . HIS A 1 70 ? 7.680 5.609 -1.517 1.00 72.62 70 HIS A O 1
ATOM 575 N N . TYR A 1 71 ? 7.827 4.101 0.131 1.00 76.69 71 TYR A N 1
ATOM 576 C CA . TYR A 1 71 ? 6.422 4.190 0.507 1.00 76.69 71 TYR A CA 1
ATOM 577 C C . TYR A 1 71 ? 6.245 3.979 2.005 1.00 76.69 71 TYR A C 1
ATOM 579 O O . TYR A 1 71 ? 7.053 3.333 2.676 1.00 76.69 71 TYR A O 1
ATOM 587 N N . ARG A 1 72 ? 5.139 4.513 2.518 1.00 82.50 72 ARG A N 1
ATOM 588 C CA . ARG A 1 72 ? 4.694 4.363 3.901 1.00 82.50 72 ARG A CA 1
ATOM 589 C C . ARG A 1 72 ? 3.243 3.905 3.880 1.00 82.50 72 ARG A C 1
ATOM 591 O O . ARG A 1 72 ? 2.416 4.519 3.213 1.00 82.50 72 ARG A O 1
ATOM 598 N N . VAL A 1 73 ? 2.926 2.848 4.620 1.00 84.69 73 VAL A N 1
ATOM 599 C CA . VAL A 1 73 ? 1.535 2.434 4.849 1.00 84.69 73 VAL A CA 1
ATOM 600 C C . VAL A 1 73 ? 1.234 2.650 6.317 1.00 84.69 73 VAL A C 1
ATOM 602 O O . VAL A 1 73 ? 1.858 2.044 7.187 1.00 84.69 73 VAL A O 1
ATOM 605 N N . PHE A 1 74 ? 0.280 3.530 6.580 1.00 88.56 74 PHE A N 1
ATOM 606 C CA . PHE A 1 74 ? -0.038 4.004 7.916 1.00 88.56 74 PHE A CA 1
ATOM 607 C C . PHE A 1 74 ? -1.547 4.180 8.078 1.00 88.56 74 PHE A C 1
ATOM 609 O O . PHE A 1 74 ? -2.281 4.394 7.114 1.00 88.56 74 PHE A O 1
ATOM 616 N N . SER A 1 75 ? -2.003 4.091 9.321 1.00 90.50 75 SER A N 1
ATOM 617 C CA . SER A 1 75 ? -3.332 4.520 9.734 1.00 90.50 75 SER A CA 1
ATOM 618 C C . SER A 1 75 ? -3.274 5.995 10.118 1.00 90.50 75 SER A C 1
ATOM 620 O O . SER A 1 75 ? -2.350 6.406 10.821 1.00 90.50 75 SER A O 1
ATOM 622 N N . ARG A 1 76 ? -4.252 6.787 9.674 1.00 90.94 76 ARG A N 1
ATOM 623 C CA . ARG A 1 76 ? -4.391 8.211 10.001 1.00 90.94 76 ARG A CA 1
ATOM 624 C C . ARG A 1 76 ? -5.762 8.458 10.614 1.00 90.94 76 ARG A C 1
ATOM 626 O O . ARG A 1 76 ? -6.777 8.120 10.010 1.00 90.94 76 ARG A O 1
ATOM 633 N N . THR A 1 77 ? -5.784 9.114 11.767 1.00 90.12 77 THR A N 1
ATOM 634 C CA . THR A 1 77 ? -7.012 9.615 12.388 1.00 90.12 77 THR A CA 1
ATOM 635 C C . THR A 1 77 ? -7.072 11.123 12.209 1.00 90.12 77 THR A C 1
ATOM 637 O O . THR A 1 77 ? -6.143 11.831 12.600 1.00 90.12 77 THR A O 1
ATOM 640 N N . VAL A 1 78 ? -8.172 11.608 11.639 1.00 90.94 78 VAL A N 1
ATOM 641 C CA . VAL A 1 78 ? -8.461 13.038 11.485 1.00 90.94 78 VAL A CA 1
ATOM 642 C C . VAL A 1 78 ? -9.636 13.443 12.371 1.00 90.94 78 VAL A C 1
ATOM 644 O O . VAL A 1 78 ? -10.504 12.620 12.668 1.00 90.94 78 VAL A O 1
ATOM 647 N N . ASP A 1 79 ? -9.659 14.696 12.817 1.00 92.50 79 ASP A N 1
ATOM 648 C CA . ASP A 1 79 ? -10.801 15.258 13.538 1.00 92.50 79 ASP A CA 1
ATOM 649 C C . ASP A 1 79 ? -11.935 15.685 12.586 1.00 92.50 79 ASP A C 1
ATOM 651 O O . ASP A 1 79 ? -11.840 15.571 11.363 1.00 92.50 79 ASP A O 1
ATOM 655 N N . ALA A 1 80 ? -13.026 16.213 13.151 1.00 91.69 80 ALA A N 1
ATOM 656 C CA . ALA A 1 80 ? -14.170 16.704 12.380 1.00 91.69 80 ALA A CA 1
ATOM 657 C C . ALA A 1 80 ? -13.839 17.895 11.454 1.00 91.69 80 ALA A C 1
ATOM 659 O O . ALA A 1 80 ? -14.619 18.195 10.554 1.00 91.69 80 ALA A O 1
ATOM 660 N N . SER A 1 81 ? -12.707 18.573 11.671 1.00 93.19 81 SER A N 1
ATOM 661 C CA . SER A 1 81 ? -12.203 19.660 10.823 1.00 93.19 81 SER A CA 1
ATOM 662 C C . SER A 1 81 ? -11.232 19.181 9.735 1.00 93.19 81 SER A C 1
ATOM 664 O O . SER A 1 81 ? -10.820 19.977 8.896 1.00 93.19 81 SER A O 1
ATOM 666 N N . GLY A 1 82 ? -10.882 17.889 9.729 1.00 87.81 82 GLY A N 1
ATOM 667 C CA . GLY A 1 82 ? -9.886 17.304 8.831 1.00 87.81 82 GLY A CA 1
ATOM 668 C C . GLY A 1 82 ? -8.442 17.431 9.328 1.00 87.81 82 GLY A C 1
ATOM 669 O O . GLY A 1 82 ? -7.518 17.064 8.603 1.00 87.81 82 GLY A O 1
ATOM 670 N N . THR A 1 83 ? -8.221 17.914 10.553 1.00 92.56 83 THR A N 1
ATOM 671 C CA . THR A 1 83 ? -6.881 18.023 11.145 1.00 92.56 83 THR A CA 1
ATOM 672 C C . THR A 1 83 ? -6.385 16.644 11.571 1.00 92.56 83 THR A C 1
ATOM 674 O O . THR A 1 83 ? -7.112 15.883 12.210 1.00 92.56 83 THR A O 1
ATOM 677 N N . VAL A 1 84 ? -5.136 16.310 11.236 1.00 92.56 84 VAL A N 1
ATOM 678 C CA . VAL A 1 84 ? -4.503 15.040 11.623 1.00 92.56 84 VAL A CA 1
ATOM 679 C C . VAL A 1 84 ? -4.257 15.016 13.134 1.00 92.56 84 VAL A C 1
ATOM 681 O O . VAL A 1 84 ? -3.492 15.825 13.651 1.00 92.56 84 VAL A O 1
ATOM 684 N N . ILE A 1 85 ? -4.894 14.075 13.836 1.00 94.44 85 ILE A N 1
ATOM 685 C CA . ILE A 1 85 ? -4.737 13.869 15.286 1.00 94.44 85 ILE A CA 1
ATOM 686 C C . ILE A 1 85 ? -3.641 12.840 15.567 1.00 94.44 85 ILE A C 1
ATOM 688 O O . ILE A 1 85 ? -2.880 12.975 16.521 1.00 94.44 85 ILE A O 1
ATOM 692 N N . ASN A 1 86 ? -3.597 11.776 14.764 1.00 92.44 86 ASN A N 1
ATOM 693 C CA . ASN A 1 86 ? -2.686 10.662 14.975 1.00 92.44 86 ASN A CA 1
ATOM 694 C C . ASN A 1 86 ? -2.328 9.989 13.651 1.00 92.44 86 ASN A C 1
ATOM 696 O O . ASN A 1 86 ? -3.184 9.830 12.778 1.00 92.44 86 ASN A O 1
ATOM 700 N N . GLU A 1 87 ? -1.085 9.529 13.555 1.00 91.56 87 GLU A N 1
ATOM 701 C CA . GLU A 1 87 ? -0.623 8.629 12.506 1.00 91.56 87 GLU A CA 1
ATOM 702 C C . GLU A 1 87 ? 0.126 7.462 13.133 1.00 91.56 87 GLU A C 1
ATOM 704 O O . GLU A 1 87 ? 0.917 7.630 14.060 1.00 91.56 87 GLU A O 1
ATOM 709 N N . THR A 1 88 ? -0.129 6.260 12.639 1.00 88.62 88 THR A N 1
ATOM 710 C CA . THR A 1 88 ? 0.514 5.049 13.142 1.00 88.62 88 THR A CA 1
ATOM 711 C C . THR A 1 88 ? 0.911 4.175 11.974 1.00 88.62 88 THR A C 1
ATOM 713 O O . THR A 1 88 ? 0.063 3.760 11.184 1.00 88.62 88 THR A O 1
ATOM 716 N N . ASP A 1 89 ? 2.206 3.899 11.865 1.00 85.50 89 ASP A N 1
ATOM 717 C CA . ASP A 1 89 ? 2.749 3.033 10.829 1.00 85.50 89 ASP A CA 1
ATOM 718 C C . ASP A 1 89 ? 2.233 1.603 10.962 1.00 85.50 89 ASP A C 1
ATOM 720 O O . ASP A 1 89 ? 2.309 0.988 12.025 1.00 85.50 89 ASP A O 1
ATOM 724 N N . LEU A 1 90 ? 1.692 1.081 9.861 1.00 82.44 90 LEU A N 1
ATOM 725 C CA . LEU A 1 90 ? 1.226 -0.303 9.745 1.00 82.44 90 LEU A CA 1
ATOM 726 C C . LEU A 1 90 ? 2.300 -1.200 9.130 1.00 82.44 90 LEU A C 1
ATOM 728 O O . LEU A 1 90 ? 2.314 -2.406 9.374 1.00 82.44 90 LEU A O 1
ATOM 732 N N . LEU A 1 91 ? 3.189 -0.606 8.332 1.00 74.44 91 LEU A N 1
ATOM 733 C CA . LEU A 1 91 ? 4.362 -1.255 7.772 1.00 74.44 91 LEU A CA 1
ATOM 734 C C . LEU A 1 91 ? 5.622 -0.595 8.315 1.00 74.44 91 LEU A C 1
ATOM 736 O O . LEU A 1 91 ? 5.898 0.563 8.016 1.00 74.44 91 LEU A O 1
ATOM 740 N N . ALA A 1 92 ? 6.412 -1.372 9.053 1.00 56.72 92 ALA A N 1
ATOM 741 C CA . ALA A 1 92 ? 7.813 -1.053 9.253 1.00 56.72 92 ALA A CA 1
ATOM 742 C C . ALA A 1 92 ? 8.587 -1.503 7.995 1.00 56.72 92 ALA A C 1
ATOM 744 O O . ALA A 1 92 ? 8.462 -2.663 7.584 1.00 56.72 92 ALA A O 1
ATOM 745 N N . PRO A 1 93 ? 9.365 -0.619 7.359 1.00 49.81 93 PRO A N 1
ATOM 746 C CA . PRO A 1 93 ? 10.288 -0.997 6.296 1.00 49.81 93 PRO A CA 1
ATOM 747 C C . PRO A 1 93 ? 11.230 -2.094 6.800 1.00 49.81 93 PRO A C 1
ATOM 749 O O . PRO A 1 93 ? 11.733 -2.017 7.917 1.00 49.81 93 PRO A O 1
ATOM 752 N N . TYR A 1 94 ? 11.506 -3.107 5.977 1.00 45.38 94 TYR A N 1
ATOM 753 C CA . TYR A 1 94 ? 12.407 -4.209 6.350 1.00 45.38 94 TYR A CA 1
ATOM 754 C C . TYR A 1 94 ? 13.844 -3.732 6.663 1.00 45.38 94 TYR A C 1
ATOM 756 O O . TYR A 1 94 ? 14.595 -4.426 7.345 1.00 45.38 94 TYR A O 1
ATOM 764 N N . ASN A 1 95 ? 14.226 -2.539 6.196 1.00 43.06 95 ASN A N 1
ATOM 765 C CA . ASN A 1 95 ? 15.494 -1.895 6.509 1.00 43.06 95 ASN A CA 1
ATOM 766 C C . ASN A 1 95 ? 15.264 -0.411 6.843 1.00 43.06 95 ASN A C 1
ATOM 768 O O . ASN A 1 95 ? 14.886 0.378 5.985 1.00 43.06 95 ASN A O 1
ATOM 772 N N . GLU A 1 96 ? 15.521 -0.011 8.087 1.00 36.53 96 GLU A N 1
ATOM 773 C CA . GLU A 1 96 ? 15.325 1.371 8.558 1.00 36.53 96 GLU A CA 1
ATOM 774 C C . GLU A 1 96 ? 16.298 2.381 7.919 1.00 36.53 96 GLU A C 1
ATOM 776 O O . GLU A 1 96 ? 16.048 3.583 7.952 1.00 36.53 96 GLU A O 1
ATOM 781 N N . LYS A 1 97 ? 17.408 1.917 7.322 1.00 34.06 97 LYS A N 1
ATOM 782 C CA . LYS A 1 97 ? 18.380 2.783 6.623 1.00 34.06 97 LYS A CA 1
ATOM 783 C C . LYS A 1 97 ? 18.051 3.008 5.151 1.00 34.06 97 LYS A C 1
ATOM 785 O O . LYS A 1 97 ? 18.558 3.947 4.546 1.00 34.06 97 LYS A O 1
ATOM 790 N N . HIS A 1 98 ? 17.229 2.135 4.585 1.00 37.69 98 HIS A N 1
ATOM 791 C CA . HIS A 1 98 ? 16.881 2.106 3.177 1.00 37.69 98 HIS A CA 1
ATOM 792 C C . HIS A 1 98 ? 15.411 1.702 3.104 1.00 37.69 98 HIS A C 1
ATOM 794 O O . HIS A 1 98 ? 15.096 0.513 3.122 1.00 37.69 98 HIS A O 1
ATOM 800 N N . LEU A 1 99 ? 14.509 2.685 2.992 1.00 38.50 99 LEU A N 1
ATOM 801 C CA . LEU A 1 99 ? 13.078 2.484 2.688 1.00 38.50 99 LEU A CA 1
ATOM 802 C C . LEU A 1 99 ? 12.853 1.867 1.289 1.00 38.50 99 LEU A C 1
ATOM 804 O O . LEU A 1 99 ? 11.765 1.940 0.728 1.00 38.50 99 LEU A O 1
ATOM 808 N N . SER A 1 100 ? 13.907 1.298 0.718 1.00 41.34 100 SER A N 1
ATOM 809 C CA . SER A 1 100 ? 14.148 1.013 -0.673 1.00 41.34 100 SER A CA 1
ATOM 810 C C . SER A 1 100 ? 14.514 -0.458 -0.846 1.00 41.34 100 SER A C 1
ATOM 812 O O . SER A 1 100 ? 15.315 -1.021 -0.098 1.00 41.34 100 SER A O 1
ATOM 814 N N . ASN A 1 101 ? 13.908 -1.099 -1.843 1.00 44.69 101 ASN A N 1
ATOM 815 C CA . ASN A 1 101 ? 14.217 -2.473 -2.228 1.00 44.69 101 ASN A CA 1
ATOM 816 C C . ASN A 1 101 ? 15.207 -2.453 -3.415 1.00 44.69 101 ASN A C 1
ATOM 818 O O . ASN A 1 101 ? 14.829 -1.954 -4.470 1.00 44.69 101 ASN A O 1
ATOM 822 N N . PRO A 1 102 ? 16.447 -2.956 -3.268 1.00 41.06 102 PRO A N 1
ATOM 823 C CA . PRO A 1 102 ? 17.543 -2.722 -4.218 1.00 41.06 102 PRO A CA 1
ATOM 824 C C . PRO A 1 102 ? 17.667 -3.731 -5.375 1.00 41.06 102 PRO A C 1
ATOM 826 O O . PRO A 1 102 ? 18.741 -3.854 -5.963 1.00 41.06 102 PRO A O 1
ATOM 829 N N . ASN A 1 103 ? 16.620 -4.497 -5.707 1.00 40.94 103 ASN A N 1
ATOM 830 C CA . ASN A 1 103 ? 16.724 -5.583 -6.692 1.00 40.94 103 ASN A CA 1
ATOM 831 C C . ASN A 1 103 ? 15.956 -5.337 -7.997 1.00 40.94 103 ASN A C 1
ATOM 833 O O . ASN A 1 103 ? 14.842 -4.835 -8.036 1.00 40.94 103 ASN A O 1
ATOM 837 N N . VAL A 1 104 ? 16.594 -5.761 -9.084 1.00 41.31 104 VAL A N 1
ATOM 838 C CA . VAL A 1 104 ? 16.638 -5.050 -10.367 1.00 41.31 104 VAL A CA 1
ATOM 839 C C . VAL A 1 104 ? 15.529 -5.381 -11.360 1.00 41.31 104 VAL A C 1
ATOM 841 O O . VAL A 1 104 ? 15.382 -4.658 -12.339 1.00 41.31 104 VAL A O 1
ATOM 844 N N . ARG A 1 105 ? 14.747 -6.448 -11.163 1.00 42.34 105 ARG A N 1
ATOM 845 C CA . ARG A 1 105 ? 13.809 -6.919 -12.209 1.00 42.34 105 ARG A CA 1
ATOM 846 C C . ARG A 1 105 ? 12.432 -7.395 -11.745 1.00 42.34 105 ARG A C 1
ATOM 848 O O . ARG A 1 105 ? 11.610 -7.721 -12.590 1.00 42.34 105 ARG A O 1
ATOM 855 N N . ALA A 1 106 ? 12.160 -7.422 -10.443 1.00 47.50 106 ALA A N 1
ATOM 856 C CA . ALA A 1 106 ? 10.834 -7.726 -9.907 1.00 47.50 106 ALA A CA 1
ATOM 857 C C . ALA A 1 106 ? 10.785 -7.329 -8.430 1.00 47.50 106 ALA A C 1
ATOM 859 O O . ALA A 1 106 ? 11.381 -8.001 -7.584 1.00 47.50 106 ALA A O 1
ATOM 860 N N . ILE A 1 107 ? 10.084 -6.245 -8.109 1.00 53.91 107 ILE A N 1
ATOM 861 C CA . ILE A 1 107 ? 9.775 -5.890 -6.725 1.00 53.91 107 ILE A CA 1
ATOM 862 C C . ILE A 1 107 ? 8.273 -6.045 -6.569 1.00 53.91 107 ILE A C 1
ATOM 864 O O . ILE A 1 107 ? 7.551 -5.076 -6.729 1.00 53.91 107 ILE A O 1
ATOM 868 N N . ASN A 1 108 ? 7.821 -7.264 -6.268 1.00 60.38 108 ASN A N 1
ATOM 869 C CA . ASN A 1 108 ? 6.462 -7.508 -5.793 1.00 60.38 108 ASN A CA 1
ATOM 870 C C . ASN A 1 108 ? 6.525 -7.587 -4.272 1.00 60.38 108 ASN A C 1
ATOM 872 O O . ASN A 1 108 ? 6.750 -8.658 -3.697 1.00 60.38 108 ASN A O 1
ATOM 876 N N . ASN A 1 109 ? 6.386 -6.430 -3.622 1.00 69.94 109 ASN A N 1
ATOM 877 C CA . ASN A 1 109 ? 6.176 -6.390 -2.181 1.00 69.94 109 ASN A CA 1
ATOM 878 C C . ASN A 1 109 ? 4.703 -6.655 -1.931 1.00 69.94 109 ASN A C 1
ATOM 880 O O . ASN A 1 109 ? 3.860 -5.811 -2.224 1.00 69.94 109 ASN A O 1
ATOM 884 N N . ARG A 1 110 ? 4.406 -7.832 -1.390 1.00 77.00 110 ARG A N 1
ATOM 885 C CA . ARG A 1 110 ? 3.055 -8.222 -1.019 1.00 77.00 110 A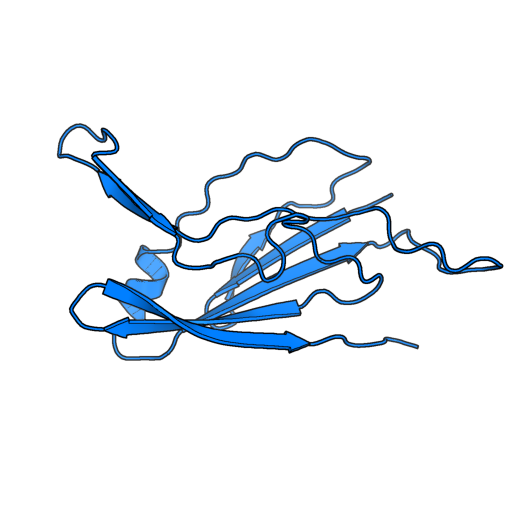RG A CA 1
ATOM 886 C C . ARG A 1 110 ? 2.895 -8.176 0.489 1.00 77.00 110 ARG A C 1
ATOM 888 O O . ARG A 1 110 ? 3.669 -8.795 1.219 1.00 77.00 110 ARG A O 1
ATOM 895 N N . TYR A 1 111 ? 1.813 -7.562 0.936 1.00 82.69 111 TYR A N 1
ATOM 896 C CA . TYR A 1 111 ? 1.393 -7.516 2.325 1.00 82.69 111 TYR A CA 1
ATOM 897 C C . TYR A 1 111 ? -0.004 -8.096 2.483 1.00 82.69 111 TYR A C 1
ATOM 899 O O . TYR A 1 111 ? -0.879 -7.887 1.646 1.00 82.69 111 TYR A O 1
ATOM 907 N N . GLN A 1 112 ? -0.218 -8.807 3.583 1.00 85.69 112 GLN A N 1
ATOM 908 C CA . GLN A 1 112 ? -1.542 -9.252 3.998 1.00 85.69 112 GLN A CA 1
ATOM 909 C C . GLN A 1 112 ? -2.037 -8.364 5.132 1.00 85.69 112 GLN A C 1
ATOM 911 O O . GLN A 1 112 ? -1.424 -8.321 6.200 1.00 85.69 112 GLN A O 1
ATOM 916 N N . ILE A 1 113 ? -3.147 -7.673 4.893 1.00 88.50 113 ILE A N 1
ATOM 917 C CA . ILE A 1 113 ? -3.794 -6.759 5.830 1.00 88.50 113 ILE A CA 1
ATOM 918 C C . ILE A 1 113 ? -5.065 -7.423 6.351 1.00 88.50 113 ILE A C 1
ATOM 920 O O . ILE A 1 113 ? -5.899 -7.885 5.577 1.00 88.50 113 ILE A O 1
ATOM 924 N N . VAL A 1 114 ? -5.244 -7.448 7.665 1.00 89.88 114 VAL A N 1
ATOM 925 C CA . VAL A 1 114 ? -6.468 -7.933 8.313 1.00 89.88 114 VAL A CA 1
ATOM 926 C C . VAL A 1 114 ? -7.031 -6.862 9.226 1.00 89.88 114 VAL A C 1
ATOM 928 O O . VAL A 1 114 ? -6.280 -6.095 9.830 1.00 89.88 114 VAL A O 1
ATOM 931 N N . ARG A 1 115 ? -8.355 -6.830 9.373 1.00 89.88 115 ARG A N 1
ATOM 932 C CA . ARG A 1 115 ? -8.995 -6.014 10.401 1.00 89.88 115 ARG A CA 1
ATOM 933 C C . ARG A 1 115 ? -9.118 -6.818 11.693 1.00 89.88 115 ARG A C 1
ATOM 935 O O . ARG A 1 115 ? -9.741 -7.876 11.708 1.00 89.88 115 ARG A O 1
ATOM 942 N N . LYS A 1 116 ? -8.546 -6.318 12.785 1.00 85.06 116 LYS A N 1
ATOM 943 C CA . LYS A 1 116 ? -8.624 -6.922 14.118 1.00 85.06 116 LYS A CA 1
ATOM 944 C C . LYS A 1 116 ? -8.798 -5.828 15.165 1.00 85.06 116 LYS A C 1
ATOM 946 O O . LYS A 1 116 ? -8.071 -4.843 15.140 1.00 85.06 116 LYS A O 1
ATOM 951 N N . ASP A 1 117 ? -9.751 -6.009 16.076 1.00 86.44 117 ASP A N 1
ATOM 952 C CA . ASP A 1 117 ? -10.038 -5.050 17.155 1.00 86.44 117 ASP A CA 1
ATOM 953 C C . ASP A 1 117 ? -10.328 -3.630 16.624 1.00 86.44 117 ASP A C 1
ATOM 955 O O . ASP A 1 117 ? -9.863 -2.635 17.161 1.00 86.44 117 ASP A O 1
ATOM 959 N N . ALA A 1 118 ? -11.089 -3.555 15.523 1.00 83.81 118 ALA A N 1
ATOM 960 C CA . ALA A 1 118 ? -11.403 -2.338 14.763 1.00 83.81 118 ALA A CA 1
ATOM 961 C C . ALA A 1 118 ? -10.219 -1.638 14.059 1.00 83.81 118 ALA A C 1
ATOM 963 O O . ALA A 1 118 ? -10.457 -0.669 13.340 1.00 83.81 118 ALA A O 1
ATOM 964 N N . GLU A 1 119 ? -9.003 -2.178 14.146 1.00 85.19 119 GLU A N 1
ATOM 965 C CA . GLU A 1 119 ? -7.791 -1.656 13.504 1.00 85.19 119 GLU A CA 1
ATOM 966 C C . GLU A 1 119 ? -7.352 -2.533 12.325 1.00 85.19 119 GLU A C 1
ATOM 968 O O . GLU A 1 119 ? -7.548 -3.749 12.337 1.00 85.19 119 GLU A O 1
ATOM 973 N N . TYR A 1 120 ? -6.717 -1.942 11.312 1.00 87.75 120 TYR A N 1
ATOM 974 C CA . TYR A 1 120 ? -6.043 -2.707 10.261 1.00 87.75 120 TYR A CA 1
ATOM 975 C C . TYR A 1 120 ? -4.614 -3.029 10.681 1.00 87.75 120 TYR A C 1
ATOM 977 O O . TYR A 1 120 ? -3.893 -2.157 11.156 1.00 87.75 120 TYR A O 1
ATOM 985 N N . LYS A 1 121 ? -4.207 -4.286 10.508 1.00 84.25 121 LYS A N 1
ATOM 986 C CA . LYS A 1 121 ? -2.880 -4.789 10.876 1.00 84.25 121 LYS A CA 1
ATOM 987 C C . LYS A 1 121 ? -2.298 -5.573 9.719 1.00 84.25 121 LYS A C 1
ATOM 989 O O . LYS A 1 121 ? -3.009 -6.338 9.070 1.00 84.25 121 LYS A O 1
ATOM 994 N N . VAL A 1 122 ? -1.001 -5.417 9.494 1.00 81.75 122 VAL A N 1
ATOM 995 C CA . VAL A 1 122 ? -0.266 -6.263 8.556 1.00 81.75 122 VAL A CA 1
ATOM 996 C C . VAL A 1 122 ? 0.164 -7.521 9.302 1.00 81.75 122 VAL A C 1
ATOM 998 O O . VAL A 1 122 ? 0.789 -7.438 10.355 1.00 81.75 122 VAL A O 1
ATOM 1001 N N . VAL A 1 123 ? -0.202 -8.688 8.777 1.00 79.88 123 VAL A N 1
ATOM 1002 C CA . VAL A 1 123 ? 0.046 -9.993 9.422 1.00 79.88 123 VAL A CA 1
ATOM 1003 C C . VAL A 1 123 ? 0.989 -10.894 8.640 1.00 79.88 123 VAL A C 1
ATOM 1005 O O . VAL A 1 123 ? 1.444 -11.909 9.160 1.00 79.88 123 VAL A O 1
ATOM 1008 N N . SER A 1 124 ? 1.306 -10.528 7.403 1.00 71.38 124 SER A N 1
ATOM 1009 C CA . SER A 1 124 ? 2.318 -11.204 6.603 1.00 71.38 124 SER A CA 1
ATOM 1010 C C . SER A 1 124 ? 2.904 -10.234 5.590 1.00 71.38 124 SER A C 1
ATOM 1012 O O . SER A 1 124 ? 2.195 -9.377 5.057 1.00 71.38 124 SER A O 1
ATOM 1014 N N . ASN A 1 125 ? 4.191 -10.400 5.309 1.00 69.31 125 ASN A N 1
ATOM 1015 C CA . ASN A 1 125 ? 4.856 -9.838 4.151 1.00 69.31 125 ASN A CA 1
ATOM 1016 C C . ASN A 1 125 ? 5.493 -10.976 3.344 1.00 69.31 125 ASN A C 1
ATOM 1018 O O . ASN A 1 125 ? 6.028 -11.936 3.896 1.00 69.31 125 ASN A O 1
ATOM 1022 N N . ALA A 1 126 ? 5.441 -10.865 2.024 1.00 60.59 126 ALA A N 1
ATOM 1023 C CA . ALA A 1 126 ? 6.171 -11.737 1.124 1.00 60.59 126 ALA A CA 1
ATOM 1024 C C . ALA A 1 126 ? 6.851 -10.883 0.062 1.00 60.59 126 ALA A C 1
ATOM 1026 O O . ALA A 1 126 ? 6.258 -9.950 -0.478 1.00 60.59 126 ALA A O 1
ATOM 1027 N N . LEU A 1 127 ? 8.095 -11.234 -0.231 1.00 61.59 127 LEU A N 1
ATOM 1028 C CA . LEU A 1 127 ? 8.886 -10.618 -1.279 1.00 61.59 127 LEU A CA 1
ATOM 1029 C C . LEU A 1 127 ? 8.979 -11.658 -2.393 1.00 61.59 127 LEU A C 1
ATOM 1031 O O . LEU A 1 127 ? 9.633 -12.686 -2.216 1.00 61.59 127 LEU A O 1
ATOM 1035 N N . SER A 1 128 ? 8.256 -11.449 -3.494 1.00 47.88 128 SER A N 1
ATOM 1036 C CA . SER A 1 128 ? 8.383 -12.325 -4.660 1.00 47.88 128 SER A CA 1
ATOM 1037 C C . SER A 1 128 ? 9.354 -11.685 -5.639 1.00 47.88 128 SER A C 1
ATOM 1039 O O . SER A 1 128 ? 9.033 -10.683 -6.275 1.00 47.88 128 SER A O 1
ATOM 1041 N N . GLN A 1 129 ? 10.558 -12.247 -5.726 1.00 44.41 129 GLN A N 1
ATOM 1042 C CA . GLN A 1 129 ? 11.516 -11.908 -6.773 1.00 44.41 129 GLN A CA 1
ATOM 1043 C C . GLN A 1 129 ? 11.311 -12.885 -7.925 1.00 44.41 129 GLN A C 1
ATOM 1045 O O . GLN A 1 129 ? 11.711 -14.047 -7.848 1.00 44.41 129 GLN A O 1
ATOM 1050 N N . HIS A 1 130 ? 10.666 -12.425 -8.992 1.00 39.97 130 HIS A N 1
ATOM 1051 C CA . HIS A 1 130 ? 10.645 -13.159 -10.250 1.00 39.97 130 HIS A CA 1
ATOM 1052 C C . HIS A 1 130 ? 11.867 -12.744 -11.070 1.00 39.97 130 HIS A C 1
ATOM 1054 O O . HIS A 1 130 ? 11.922 -11.648 -11.621 1.00 39.97 130 HIS A O 1
ATOM 1060 N N . PHE A 1 131 ? 12.871 -13.617 -11.139 1.00 41.34 131 PHE A N 1
ATOM 1061 C CA . PHE A 1 131 ? 13.934 -13.478 -12.128 1.00 41.34 131 PHE A CA 1
ATOM 1062 C C . PHE A 1 131 ? 13.351 -13.881 -13.485 1.00 41.34 131 PHE A C 1
ATOM 1064 O O . PHE A 1 131 ? 13.221 -15.068 -13.780 1.00 41.34 131 PHE A O 1
ATOM 1071 N N . TYR A 1 132 ? 12.942 -12.902 -14.290 1.00 40.34 132 TYR A N 1
ATOM 1072 C CA . TYR A 1 132 ? 12.709 -13.143 -15.710 1.00 40.34 132 TYR A CA 1
ATOM 1073 C C . TYR A 1 132 ? 14.083 -13.232 -16.390 1.00 40.34 132 TYR A C 1
ATOM 1075 O O . TYR A 1 132 ? 14.849 -12.262 -16.366 1.00 40.34 132 TYR A O 1
ATOM 1083 N N . ASN A 1 133 ? 14.407 -14.428 -16.894 1.00 34.84 133 ASN A N 1
ATOM 1084 C CA . ASN A 1 133 ? 15.590 -14.687 -17.722 1.00 34.84 133 ASN A CA 1
ATOM 1085 C C . ASN A 1 133 ? 15.447 -14.029 -19.093 1.00 34.84 133 ASN A C 1
ATOM 1087 O O . ASN A 1 133 ? 14.356 -14.182 -19.688 1.00 34.84 133 ASN A O 1
#